Protein AF-A0A9P6XQ54-F1 (afdb_monomer)

Sequence (118 aa):
MQNAIARFPLFLVLFAVVLAPAYEELLFRRVLFGRLWKAGRPWLGIILSSLAFALVHEVPGLSKNSLLGMLQLWLVYGGMGAAFCWLYQRTGTLWAAITAHALNNAVALAAMVFLGST

pLDDT: mean 93.91, std 8.89, range [49.78, 98.75]

Radius of gyration: 15.3 Å; Cα contacts (8 Å, |Δi|>4): 110; chains: 1; bounding box: 36×19×47 Å

InterPro domains:
  IPR003675 CAAX prenyl protease 2/Lysostaphin resistance protein A-like domain [PF02517] (8-107)
  IPR052710 CAAX motif-specific protease [PTHR36435] (1-115)

Foldseek 3Di:
DVVCCVVPVPVCLCCQQAVVLVVLLCCLQCPQQVVCVVVVNNVVSLQVSLQVQLCVVQPPPPDPDDPVRSVVSSVVSSVLSNVLNVQCVVVVDSVRSSNVSSVVRVVVVVCCVPVVDD

Structure (mmCIF, N/CA/C/O backbone):
data_AF-A0A9P6XQ54-F1
#
_entry.id   AF-A0A9P6XQ54-F1
#
loop_
_atom_site.group_PDB
_atom_site.id
_atom_site.type_symbol
_atom_site.label_atom_id
_atom_site.label_alt_id
_atom_site.label_comp_id
_atom_site.label_asym_id
_atom_site.label_entity_id
_atom_site.label_seq_id
_atom_site.pdbx_PDB_ins_code
_atom_site.Cartn_x
_atom_site.Cartn_y
_atom_site.Cartn_z
_atom_site.occupancy
_atom_site.B_iso_or_equiv
_atom_site.auth_seq_id
_atom_site.auth_comp_id
_atom_site.auth_asym_id
_atom_site.auth_atom_id
_atom_site.pdbx_PDB_model_num
ATOM 1 N N . MET A 1 1 ? 8.162 -5.284 -18.443 1.00 61.69 1 MET A N 1
ATOM 2 C CA . MET A 1 1 ? 6.754 -4.830 -18.351 1.00 61.69 1 MET A CA 1
ATOM 3 C C . MET A 1 1 ? 6.145 -4.530 -19.723 1.00 61.69 1 MET A C 1
ATOM 5 O O . MET A 1 1 ? 5.061 -5.030 -19.987 1.00 61.69 1 MET A O 1
ATOM 9 N N . GLN A 1 2 ? 6.850 -3.833 -20.627 1.00 66.88 2 GLN A N 1
ATOM 10 C CA . GLN A 1 2 ? 6.376 -3.517 -21.991 1.00 66.88 2 GLN A CA 1
ATOM 11 C C . GLN A 1 2 ? 5.858 -4.743 -22.780 1.00 66.88 2 GLN A C 1
ATOM 13 O O . GLN A 1 2 ? 4.745 -4.711 -23.296 1.00 66.88 2 GLN A O 1
ATOM 18 N N . ASN A 1 3 ? 6.582 -5.871 -22.759 1.00 72.44 3 ASN A N 1
ATOM 19 C CA . ASN A 1 3 ? 6.143 -7.124 -23.403 1.00 72.44 3 ASN A CA 1
ATOM 20 C C . ASN A 1 3 ? 4.820 -7.686 -22.855 1.00 72.44 3 ASN A C 1
ATOM 22 O O . ASN A 1 3 ? 4.066 -8.322 -23.586 1.00 72.44 3 ASN A O 1
ATOM 26 N N . ALA A 1 4 ? 4.536 -7.474 -21.569 1.00 72.44 4 ALA A N 1
ATOM 27 C CA . ALA A 1 4 ? 3.299 -7.938 -20.954 1.00 72.44 4 ALA A CA 1
ATOM 28 C C . ALA A 1 4 ? 2.134 -6.992 -21.288 1.00 72.44 4 ALA A C 1
ATOM 30 O O . ALA A 1 4 ? 1.044 -7.471 -21.582 1.00 72.44 4 ALA A O 1
ATOM 31 N N . ILE A 1 5 ? 2.376 -5.673 -21.319 1.00 76.19 5 ILE A N 1
ATOM 32 C CA . ILE A 1 5 ? 1.383 -4.664 -21.735 1.00 76.19 5 ILE A CA 1
ATOM 33 C C . ILE A 1 5 ? 0.960 -4.906 -23.183 1.00 76.19 5 ILE A C 1
ATOM 35 O O . ILE A 1 5 ? -0.231 -4.928 -23.468 1.00 76.19 5 ILE A O 1
ATOM 39 N N . ALA A 1 6 ? 1.913 -5.167 -24.079 1.00 79.12 6 ALA A N 1
ATOM 40 C CA . ALA A 1 6 ? 1.617 -5.435 -25.483 1.00 79.12 6 ALA A CA 1
ATOM 41 C C . ALA A 1 6 ? 0.808 -6.728 -25.694 1.00 79.12 6 ALA A C 1
ATOM 43 O O . ALA A 1 6 ? 0.012 -6.816 -26.624 1.00 79.12 6 ALA A O 1
ATOM 44 N N . ARG A 1 7 ? 1.007 -7.740 -24.838 1.00 85.56 7 ARG A N 1
ATOM 45 C CA . ARG A 1 7 ? 0.421 -9.076 -25.023 1.00 85.56 7 ARG A CA 1
ATOM 46 C C . ARG A 1 7 ? -0.890 -9.280 -24.264 1.00 85.56 7 ARG A C 1
ATOM 48 O O . ARG A 1 7 ? -1.758 -9.995 -24.751 1.00 85.56 7 ARG A O 1
ATOM 55 N N . PHE A 1 8 ? -1.041 -8.655 -23.096 1.00 90.19 8 PHE A N 1
ATOM 56 C CA . PHE A 1 8 ? -2.201 -8.806 -22.212 1.00 90.19 8 PHE A CA 1
ATOM 57 C C . PHE A 1 8 ? -2.587 -7.479 -21.521 1.00 90.19 8 PHE A C 1
ATOM 59 O O . PHE A 1 8 ? -2.606 -7.406 -20.288 1.00 90.19 8 PHE A O 1
ATOM 66 N N . PRO A 1 9 ? -2.91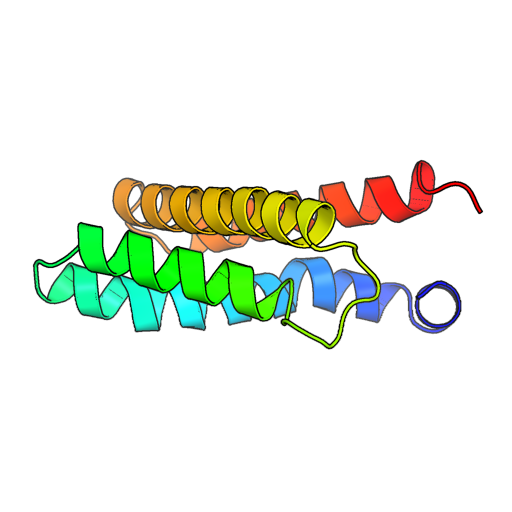6 -6.417 -22.281 1.00 88.25 9 PRO A N 1
ATOM 67 C CA . PRO A 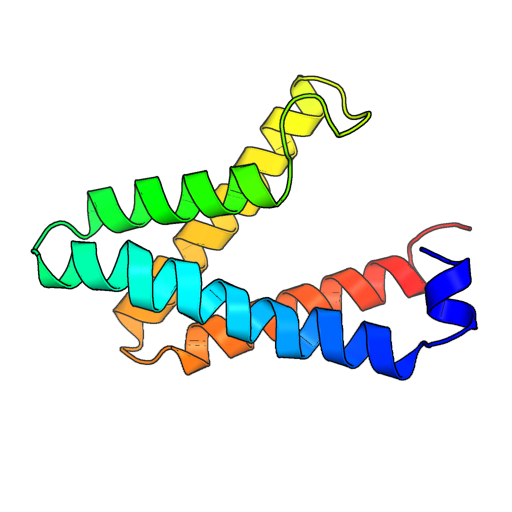1 9 ? -3.139 -5.081 -21.721 1.00 88.25 9 PRO A CA 1
ATOM 68 C C . PRO A 1 9 ? -4.314 -5.048 -20.738 1.00 88.25 9 PRO A C 1
ATOM 70 O O . PRO A 1 9 ? -4.188 -4.522 -19.634 1.00 88.25 9 PRO A O 1
ATOM 73 N N . LEU A 1 10 ? -5.439 -5.674 -21.102 1.00 91.06 10 LEU A N 1
ATOM 74 C CA . LEU A 1 10 ? -6.639 -5.698 -20.263 1.00 91.06 10 LEU A CA 1
ATOM 75 C C . LEU A 1 10 ? -6.393 -6.424 -18.936 1.00 91.06 10 LEU A C 1
ATOM 77 O O . LEU A 1 10 ? -6.793 -5.937 -17.883 1.00 91.06 10 LEU A O 1
ATOM 81 N N . PHE A 1 11 ? -5.707 -7.569 -18.982 1.00 92.62 11 PHE A N 1
ATOM 82 C CA . PHE A 1 11 ? -5.386 -8.332 -17.780 1.00 92.62 11 PHE A CA 1
ATOM 83 C C . PHE A 1 11 ? -4.517 -7.518 -16.819 1.00 92.62 11 PHE A C 1
ATOM 85 O O . PHE A 1 11 ? -4.807 -7.476 -15.628 1.00 92.62 11 PHE A O 1
ATOM 92 N N . LEU A 1 12 ? -3.489 -6.833 -17.327 1.00 91.69 12 LEU A N 1
ATOM 93 C CA . LEU A 1 12 ? -2.614 -6.011 -16.493 1.00 91.69 12 LEU A CA 1
ATOM 94 C C . LEU A 1 12 ? -3.345 -4.839 -15.850 1.00 91.69 12 LEU A C 1
ATOM 96 O O . LEU A 1 12 ? -3.129 -4.582 -14.670 1.00 91.69 12 LEU A O 1
ATOM 100 N N . VAL A 1 13 ? -4.220 -4.159 -16.594 1.00 93.44 13 VAL A N 1
ATOM 101 C CA . VAL A 1 13 ? -5.037 -3.070 -16.043 1.00 93.44 13 VAL A CA 1
ATOM 102 C C . VAL A 1 13 ? -5.947 -3.603 -14.939 1.00 93.44 13 VAL A C 1
ATOM 104 O O . VAL A 1 13 ? -5.925 -3.080 -13.829 1.00 93.44 13 VAL A O 1
ATOM 107 N N . LEU A 1 14 ? -6.700 -4.675 -15.201 1.00 95.69 14 LEU A N 1
ATOM 108 C CA . LEU A 1 14 ? -7.593 -5.270 -14.202 1.00 95.69 14 LEU A CA 1
ATOM 109 C C . LEU A 1 14 ? -6.826 -5.755 -12.969 1.00 95.69 14 LEU A C 1
ATOM 111 O O . LEU A 1 14 ? -7.269 -5.552 -11.840 1.00 95.69 14 LEU A O 1
ATOM 115 N N . PHE A 1 15 ? -5.658 -6.361 -13.165 1.00 95.81 15 PHE A N 1
ATOM 116 C CA . PHE A 1 15 ? -4.837 -6.823 -12.061 1.00 95.81 15 PHE A CA 1
ATOM 117 C C . PHE A 1 15 ? -4.296 -5.654 -11.231 1.00 95.81 15 PHE A C 1
ATOM 119 O O . PHE A 1 15 ? -4.551 -5.598 -10.032 1.00 95.81 15 PHE A O 1
ATOM 126 N N . ALA A 1 16 ? -3.601 -4.702 -11.856 1.00 95.19 16 ALA A N 1
ATOM 127 C CA . ALA A 1 16 ? -2.907 -3.621 -11.157 1.00 95.19 16 ALA A CA 1
ATOM 128 C C . ALA A 1 16 ? -3.858 -2.595 -10.522 1.00 95.19 16 ALA A C 1
ATOM 130 O O . ALA A 1 16 ? -3.536 -2.027 -9.481 1.00 95.19 16 ALA A O 1
ATOM 131 N N . VAL A 1 17 ? -5.016 -2.346 -11.141 1.00 97.38 17 VAL A N 1
ATOM 132 C CA . VAL A 1 17 ? -5.963 -1.309 -10.700 1.00 97.38 17 VAL A CA 1
ATOM 133 C C . VAL A 1 17 ? -7.067 -1.877 -9.813 1.00 97.38 17 VAL A C 1
ATOM 135 O O . VAL A 1 17 ? -7.568 -1.165 -8.951 1.00 97.38 17 VAL A O 1
ATOM 138 N N . VAL A 1 18 ? -7.457 -3.144 -9.988 1.00 97.50 18 VAL A N 1
ATOM 139 C CA . VAL A 1 18 ? -8.605 -3.716 -9.264 1.00 97.50 18 VAL A CA 1
ATOM 140 C C . VAL A 1 18 ? -8.174 -4.827 -8.318 1.00 97.50 18 VAL A C 1
ATOM 142 O O . VAL A 1 18 ? -8.358 -4.705 -7.107 1.00 97.50 18 VAL A O 1
ATOM 145 N N . LEU A 1 19 ? -7.603 -5.914 -8.846 1.00 98.00 19 LEU A N 1
ATOM 146 C CA . LEU A 1 19 ? -7.357 -7.120 -8.048 1.00 98.00 19 LEU A CA 1
ATOM 147 C C . LEU A 1 19 ? -6.271 -6.915 -6.991 1.00 98.00 19 LEU A C 1
ATOM 149 O O . LEU A 1 19 ? -6.486 -7.279 -5.835 1.00 98.00 19 LEU A O 1
ATOM 153 N N . ALA A 1 20 ? -5.134 -6.325 -7.364 1.00 97.38 20 ALA A N 1
ATOM 154 C CA . ALA A 1 20 ? -4.028 -6.085 -6.444 1.00 97.38 20 ALA A CA 1
ATOM 155 C C . ALA A 1 20 ? -4.431 -5.115 -5.317 1.00 97.38 20 ALA A C 1
ATOM 157 O O . ALA A 1 20 ? -4.354 -5.530 -4.160 1.00 97.38 20 ALA A O 1
ATOM 158 N N . PRO A 1 21 ? -5.001 -3.919 -5.585 1.00 98.00 21 PRO A N 1
ATOM 159 C CA . PRO A 1 21 ? -5.473 -3.032 -4.520 1.00 98.00 21 PRO A CA 1
ATOM 160 C C . PRO A 1 21 ? -6.510 -3.683 -3.600 1.00 98.00 21 PRO A C 1
ATOM 162 O O . PRO A 1 21 ? -6.426 -3.550 -2.381 1.00 98.00 21 PRO A O 1
ATOM 165 N N . ALA A 1 22 ? -7.472 -4.436 -4.147 1.00 98.50 22 ALA A N 1
ATOM 166 C CA . ALA A 1 22 ? -8.471 -5.125 -3.332 1.00 98.50 22 ALA A CA 1
ATOM 167 C C . ALA A 1 22 ? -7.839 -6.169 -2.396 1.00 98.50 22 ALA A C 1
ATOM 169 O O . ALA A 1 22 ? -8.180 -6.229 -1.211 1.00 98.50 22 ALA A O 1
ATOM 170 N N . TYR A 1 23 ? -6.913 -6.977 -2.918 1.00 98.50 23 TYR A N 1
ATOM 171 C CA . TYR A 1 23 ? -6.198 -7.987 -2.143 1.00 98.50 23 TYR A CA 1
ATOM 172 C C . TYR A 1 23 ? -5.309 -7.358 -1.064 1.00 98.50 23 TYR A C 1
ATOM 174 O O . TYR A 1 23 ? -5.348 -7.765 0.099 1.00 98.50 23 TYR A O 1
ATOM 182 N N . GLU A 1 24 ? -4.539 -6.339 -1.427 1.00 98.50 24 GLU A N 1
ATOM 183 C CA . GLU A 1 24 ? -3.614 -5.670 -0.520 1.00 98.50 24 GLU A CA 1
ATOM 184 C C . GLU A 1 24 ? -4.355 -4.953 0.608 1.00 98.50 24 GLU A C 1
ATOM 186 O O . GLU A 1 24 ? -4.019 -5.133 1.779 1.00 98.50 24 GLU A O 1
ATOM 191 N N . GLU A 1 25 ? -5.421 -4.211 0.310 1.00 98.50 25 GLU A N 1
ATOM 192 C CA . GLU A 1 25 ? -6.204 -3.553 1.357 1.00 98.50 25 GLU A CA 1
ATOM 193 C C . GLU A 1 25 ? -6.918 -4.575 2.261 1.00 98.50 25 GLU A C 1
ATOM 195 O O . GLU A 1 25 ? -6.994 -4.391 3.481 1.00 98.50 25 GLU A O 1
ATOM 200 N N . LEU A 1 26 ? -7.367 -5.715 1.727 1.00 98.56 26 LEU A N 1
ATOM 201 C CA . LEU A 1 26 ? -7.893 -6.798 2.560 1.00 98.56 26 LEU A CA 1
ATOM 202 C C . LEU A 1 26 ? -6.829 -7.318 3.542 1.00 98.56 26 LEU A C 1
ATOM 204 O O . LEU A 1 26 ? -7.099 -7.432 4.742 1.00 98.56 26 LEU A O 1
ATOM 208 N N . LEU A 1 27 ? -5.618 -7.594 3.061 1.00 98.50 27 LEU A N 1
ATOM 209 C CA . LEU A 1 27 ? -4.528 -8.130 3.875 1.00 98.50 27 LEU A CA 1
ATOM 210 C C . LEU A 1 27 ? -4.010 -7.102 4.891 1.00 98.50 27 LEU A C 1
ATOM 212 O O . LEU A 1 27 ? -3.993 -7.345 6.100 1.00 98.50 27 LEU A O 1
ATOM 216 N N . PHE A 1 28 ? -3.602 -5.927 4.430 1.00 98.56 28 PHE A N 1
ATOM 217 C CA . PHE A 1 28 ? -2.933 -4.959 5.287 1.00 98.56 28 PHE A CA 1
ATOM 218 C C . PHE A 1 28 ? -3.916 -4.160 6.146 1.00 98.56 28 PHE A C 1
ATOM 220 O O . PHE A 1 28 ? -3.607 -3.845 7.298 1.00 98.56 28 PHE A O 1
ATOM 227 N N . ARG A 1 29 ? -5.112 -3.827 5.638 1.00 98.12 29 ARG A N 1
ATOM 228 C CA . ARG A 1 29 ? -6.030 -2.904 6.336 1.00 98.12 29 ARG A CA 1
ATOM 229 C C . ARG A 1 29 ? -7.065 -3.664 7.127 1.00 98.12 29 ARG A C 1
ATOM 231 O O . ARG A 1 29 ? -7.248 -3.369 8.305 1.00 98.12 29 ARG A O 1
ATOM 238 N N . ARG A 1 30 ? -7.688 -4.690 6.549 1.00 97.56 30 ARG A N 1
ATOM 239 C CA . ARG A 1 30 ? -8.691 -5.473 7.284 1.00 97.56 30 ARG A CA 1
ATOM 240 C C . ARG A 1 30 ? -8.075 -6.514 8.213 1.00 97.56 30 ARG A C 1
ATOM 242 O O . ARG A 1 30 ? -8.541 -6.634 9.346 1.00 97.56 30 ARG A O 1
ATOM 249 N N . VAL A 1 31 ? -7.052 -7.251 7.773 1.00 98.12 31 VAL A N 1
ATOM 250 C CA . VAL A 1 31 ? -6.420 -8.284 8.611 1.00 98.12 31 VAL A CA 1
ATOM 251 C C . VAL A 1 31 ? -5.397 -7.672 9.566 1.00 98.12 31 VAL A C 1
ATOM 253 O O . VAL A 1 31 ? -5.604 -7.744 10.774 1.00 98.12 31 VAL A O 1
ATOM 256 N N . LEU A 1 32 ? -4.320 -7.060 9.072 1.00 98.25 32 LEU A N 1
ATOM 257 C CA . LEU A 1 32 ? -3.228 -6.599 9.938 1.00 98.25 32 LEU A CA 1
ATOM 258 C C . LEU A 1 32 ? -3.615 -5.376 10.790 1.00 98.25 32 LEU A C 1
ATOM 260 O O . LEU A 1 32 ? -3.689 -5.477 12.017 1.00 98.25 32 LEU A O 1
ATOM 264 N N . PHE A 1 33 ? -3.911 -4.235 10.160 1.00 98.50 33 PHE A N 1
ATOM 265 C CA . PHE A 1 33 ? -4.318 -3.019 10.875 1.00 98.50 33 PHE A CA 1
ATOM 266 C C . PHE A 1 33 ? -5.633 -3.227 11.634 1.00 98.50 33 PHE A C 1
ATOM 268 O O . PHE A 1 33 ? -5.710 -2.917 12.820 1.00 98.50 33 PHE A O 1
ATOM 275 N N . GLY A 1 34 ? -6.648 -3.809 10.991 1.00 97.56 34 GLY A N 1
ATOM 276 C CA . GLY A 1 34 ? -7.976 -3.997 11.571 1.00 97.56 34 GLY A CA 1
ATOM 277 C C . GLY A 1 34 ? -7.973 -4.834 12.852 1.00 97.56 34 GLY A C 1
ATOM 278 O O . GLY A 1 34 ? -8.704 -4.510 13.787 1.00 97.56 34 GLY A O 1
ATOM 279 N N . ARG A 1 35 ? -7.121 -5.866 12.955 1.00 97.75 35 ARG A N 1
ATOM 280 C CA . ARG A 1 35 ? -6.957 -6.639 14.201 1.00 97.75 35 ARG A CA 1
ATOM 281 C C . ARG A 1 35 ? -6.331 -5.806 15.317 1.00 97.75 35 ARG A C 1
ATOM 283 O O . ARG A 1 35 ? -6.831 -5.829 16.438 1.00 97.75 35 ARG A O 1
ATOM 290 N N . LEU A 1 36 ? -5.275 -5.051 15.020 1.00 98.25 36 LEU A N 1
ATOM 291 C CA . LEU A 1 36 ? -4.593 -4.207 16.008 1.00 98.25 36 LEU A CA 1
ATOM 292 C C . LEU A 1 36 ? -5.460 -3.027 16.451 1.00 98.25 36 LEU A C 1
ATOM 294 O O . LEU A 1 36 ? -5.480 -2.689 17.633 1.00 98.25 36 LEU A O 1
ATOM 298 N N . TRP A 1 37 ? -6.233 -2.448 15.534 1.00 97.69 37 TRP A N 1
ATOM 299 C CA . TRP A 1 37 ? -7.198 -1.405 15.853 1.00 97.69 37 TRP A CA 1
ATOM 300 C C . TRP A 1 37 ? -8.299 -1.928 16.782 1.00 97.69 37 TRP A C 1
ATOM 302 O O . TRP A 1 37 ? -8.541 -1.321 17.823 1.00 97.69 37 TRP A O 1
ATOM 312 N N . LYS A 1 38 ? -8.892 -3.094 16.482 1.00 97.38 38 LYS A N 1
ATOM 313 C CA . LYS A 1 38 ? -9.87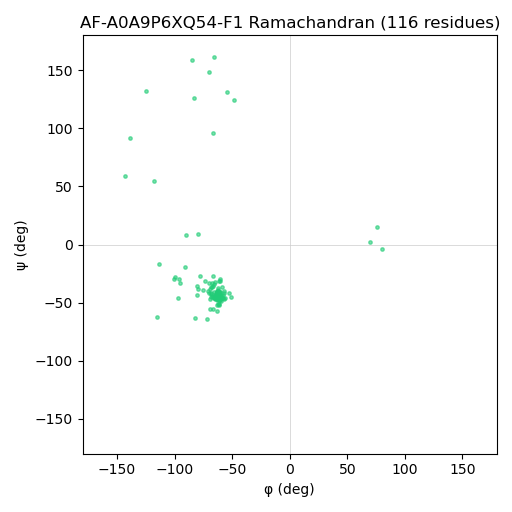5 -3.745 17.369 1.00 97.38 38 LYS A CA 1
ATOM 314 C C . LYS A 1 38 ? -9.305 -4.106 18.742 1.00 97.38 38 LYS A C 1
ATOM 316 O O . LYS A 1 38 ? -10.039 -4.088 19.720 1.00 97.38 38 LYS A O 1
ATOM 321 N N . ALA A 1 39 ? -8.008 -4.392 18.823 1.00 97.94 39 ALA A N 1
ATOM 322 C CA . ALA A 1 39 ? -7.302 -4.639 20.079 1.00 97.94 39 ALA A CA 1
ATOM 323 C C . ALA A 1 39 ? -6.920 -3.352 20.846 1.00 97.94 39 ALA A C 1
ATOM 325 O O . ALA A 1 39 ? -6.141 -3.422 21.792 1.00 97.94 39 ALA A O 1
ATOM 326 N N . GLY A 1 40 ? -7.398 -2.172 20.429 1.00 97.94 40 GLY A N 1
ATOM 327 C CA . GLY A 1 40 ? -7.097 -0.894 21.086 1.00 97.94 40 GLY A CA 1
ATOM 328 C C . GLY A 1 40 ? -5.691 -0.353 20.806 1.00 97.94 40 GLY A C 1
ATOM 329 O O . GLY A 1 40 ? -5.229 0.550 21.497 1.00 97.94 40 GLY A O 1
ATOM 330 N N . ARG A 1 41 ? -4.994 -0.875 19.787 1.00 97.94 41 ARG A N 1
ATOM 331 C CA . ARG A 1 41 ? -3.605 -0.519 19.435 1.00 97.94 41 ARG A CA 1
ATOM 332 C C . ARG A 1 41 ? -3.509 0.095 18.026 1.00 97.94 41 ARG A C 1
ATOM 334 O O . ARG A 1 41 ? -2.734 -0.400 17.203 1.00 97.94 41 ARG A O 1
ATOM 341 N N . PRO A 1 42 ? -4.267 1.165 17.706 1.00 96.69 42 PRO A N 1
ATOM 342 C CA . PRO A 1 42 ? -4.337 1.711 16.349 1.00 96.69 42 PR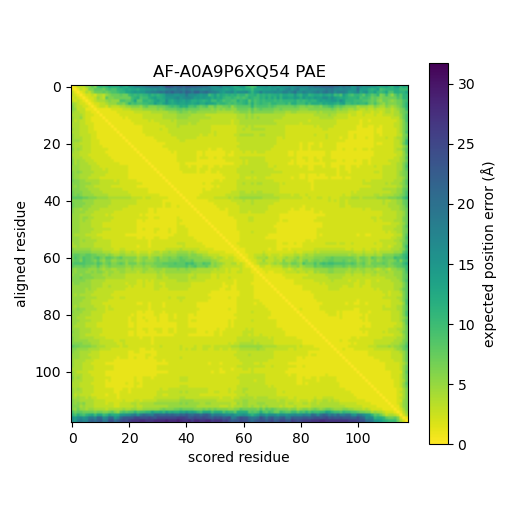O A CA 1
ATOM 343 C C . PRO A 1 42 ? -2.984 2.222 15.841 1.00 96.69 42 PRO A C 1
ATOM 345 O O . PRO A 1 42 ? -2.632 1.946 14.701 1.00 96.69 42 PRO A O 1
ATOM 348 N N . TRP A 1 43 ? -2.192 2.888 16.687 1.00 97.88 43 TRP A N 1
ATOM 349 C CA . TRP A 1 43 ? -0.873 3.405 16.304 1.00 97.88 43 TRP A CA 1
ATOM 350 C C . TRP A 1 43 ? 0.106 2.302 15.909 1.00 97.88 43 TRP A C 1
ATOM 352 O O . TRP A 1 43 ? 0.759 2.398 14.873 1.00 97.88 43 TRP A O 1
ATOM 362 N N . LEU A 1 44 ? 0.148 1.215 16.683 1.00 98.06 44 LEU A N 1
ATOM 363 C CA . LEU A 1 44 ? 0.950 0.049 16.322 1.00 98.06 44 LEU A CA 1
ATOM 364 C C . LEU A 1 44 ? 0.454 -0.573 15.011 1.00 98.06 44 LEU A C 1
ATOM 366 O O . LEU A 1 44 ? 1.260 -0.961 14.173 1.00 98.06 44 LEU A O 1
ATOM 370 N N . GLY A 1 45 ? -0.867 -0.629 14.820 1.00 98.19 45 GLY A N 1
ATOM 371 C CA . GLY A 1 45 ? -1.476 -1.075 13.571 1.00 98.19 45 GLY A CA 1
ATOM 372 C C . GLY A 1 45 ? -1.041 -0.247 12.366 1.00 98.19 45 GLY A C 1
ATOM 373 O O . GLY A 1 45 ? -0.675 -0.828 11.349 1.00 98.19 45 GLY A O 1
ATOM 374 N N . ILE A 1 46 ? -1.051 1.083 12.484 1.00 98.38 46 ILE A N 1
ATOM 375 C CA . ILE A 1 46 ? -0.613 1.998 11.422 1.00 98.38 46 ILE A CA 1
ATOM 376 C C . ILE A 1 46 ? 0.859 1.748 11.101 1.00 98.38 46 ILE A C 1
ATOM 378 O O . ILE A 1 46 ? 1.188 1.528 9.939 1.00 98.38 46 ILE A O 1
ATOM 382 N N . ILE A 1 47 ? 1.732 1.722 12.111 1.00 98.44 47 ILE A N 1
ATOM 383 C CA . ILE A 1 47 ? 3.178 1.548 11.913 1.00 98.44 47 ILE A CA 1
ATOM 384 C C . ILE A 1 47 ? 3.479 0.204 11.242 1.00 98.44 47 ILE A C 1
ATOM 386 O O . ILE A 1 47 ? 4.138 0.171 10.206 1.00 98.44 47 ILE A O 1
ATOM 390 N N . LEU A 1 48 ? 2.964 -0.903 11.788 1.00 98.44 48 LEU A N 1
ATOM 391 C CA . LEU A 1 48 ? 3.258 -2.240 11.268 1.00 98.44 48 LEU A CA 1
ATOM 392 C C . LEU A 1 48 ? 2.646 -2.477 9.885 1.00 98.44 48 LEU A C 1
ATOM 394 O O . LEU A 1 48 ? 3.310 -3.042 9.021 1.00 98.44 48 LEU A O 1
ATOM 398 N N . SER A 1 49 ? 1.407 -2.033 9.657 1.00 98.31 49 SER A N 1
ATOM 399 C CA . SER A 1 49 ? 0.747 -2.159 8.351 1.00 98.31 49 SER A CA 1
ATOM 400 C C . SER A 1 49 ? 1.471 -1.358 7.273 1.00 98.31 49 SER A C 1
ATOM 402 O O . SER A 1 49 ? 1.702 -1.870 6.181 1.00 98.31 49 SER A O 1
ATOM 404 N N . SER A 1 50 ? 1.885 -0.131 7.591 1.00 98.50 50 SER A N 1
ATOM 405 C CA . SER A 1 50 ? 2.581 0.751 6.649 1.00 98.50 50 SER A CA 1
ATOM 406 C C . SER A 1 50 ? 3.992 0.264 6.339 1.00 98.50 50 SER A C 1
ATOM 408 O O . SER A 1 50 ? 4.396 0.261 5.180 1.00 98.50 50 SER A O 1
ATOM 410 N N . LEU A 1 51 ? 4.725 -0.206 7.353 1.00 98.31 51 LEU A N 1
ATOM 411 C CA . LEU A 1 51 ? 6.060 -0.769 7.163 1.00 98.31 51 LEU A CA 1
ATOM 412 C C . LEU A 1 51 ? 6.008 -2.059 6.339 1.00 98.31 51 LEU A C 1
ATOM 414 O O . LEU A 1 51 ? 6.777 -2.212 5.396 1.00 98.31 51 LEU A O 1
ATOM 418 N N . ALA A 1 52 ? 5.080 -2.968 6.651 1.00 98.25 52 ALA A N 1
ATOM 419 C CA . ALA A 1 52 ? 4.906 -4.197 5.882 1.00 98.25 52 ALA A CA 1
ATOM 420 C C . ALA A 1 52 ? 4.521 -3.902 4.424 1.00 98.25 52 ALA A C 1
ATOM 422 O O . ALA A 1 52 ? 5.055 -4.526 3.510 1.00 98.25 52 ALA A O 1
ATOM 423 N N . PHE A 1 53 ? 3.643 -2.920 4.206 1.00 98.31 53 PHE A N 1
ATOM 424 C CA . PHE A 1 53 ? 3.267 -2.467 2.871 1.00 98.31 53 PHE A CA 1
ATOM 425 C C . PHE A 1 53 ? 4.485 -1.948 2.092 1.00 98.31 53 PHE A C 1
ATOM 427 O O . PHE A 1 53 ? 4.728 -2.400 0.977 1.00 98.31 53 PHE A O 1
ATOM 434 N N . ALA A 1 54 ? 5.299 -1.084 2.704 1.00 98.06 54 ALA A N 1
ATOM 435 C CA . ALA A 1 54 ? 6.524 -0.562 2.101 1.00 98.06 54 ALA A CA 1
ATOM 436 C C . ALA A 1 54 ? 7.545 -1.654 1.745 1.00 98.06 54 ALA A C 1
ATOM 438 O O . ALA A 1 54 ? 8.094 -1.646 0.646 1.00 98.06 54 ALA A O 1
ATOM 439 N N . LEU A 1 55 ? 7.769 -2.613 2.648 1.00 96.94 55 LEU A N 1
ATOM 440 C CA . LEU A 1 55 ? 8.738 -3.695 2.450 1.00 96.94 55 LEU A CA 1
ATOM 441 C C . LEU A 1 55 ? 8.336 -4.670 1.339 1.00 96.94 55 LEU A C 1
ATOM 443 O O . LEU A 1 55 ? 9.207 -5.208 0.666 1.00 96.94 55 LEU A O 1
ATOM 447 N N . VAL A 1 56 ? 7.036 -4.908 1.141 1.00 96.56 56 VAL A N 1
ATOM 448 C CA . VAL A 1 56 ? 6.549 -5.761 0.042 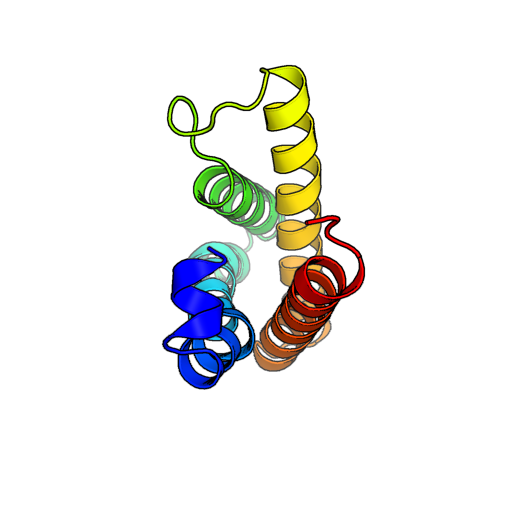1.00 96.56 56 VAL A CA 1
ATOM 449 C C . VAL A 1 56 ? 6.670 -5.055 -1.310 1.00 96.56 56 VAL A C 1
ATOM 451 O O . VAL A 1 56 ? 6.921 -5.715 -2.315 1.00 96.56 56 VAL A O 1
ATOM 454 N N . HIS A 1 57 ? 6.535 -3.727 -1.336 1.00 95.62 57 HIS A N 1
ATOM 455 C CA . HIS A 1 57 ? 6.672 -2.937 -2.561 1.00 95.62 57 HIS A CA 1
ATOM 456 C C . HIS A 1 57 ? 8.129 -2.706 -2.972 1.00 95.62 57 HIS A C 1
ATOM 458 O O . HIS A 1 57 ? 8.410 -2.550 -4.156 1.00 95.62 57 HIS A O 1
ATOM 464 N N . GLU A 1 58 ? 9.053 -2.703 -2.013 1.00 96.19 58 GLU A N 1
ATOM 465 C CA . GLU A 1 58 ? 10.485 -2.581 -2.265 1.00 96.19 58 GLU A CA 1
ATOM 466 C C . GLU A 1 58 ? 11.247 -3.551 -1.357 1.00 96.19 58 GLU A C 1
ATOM 468 O O . GLU A 1 58 ? 11.591 -3.238 -0.214 1.00 96.19 58 GLU A O 1
ATOM 473 N N . VAL A 1 59 ? 11.494 -4.759 -1.867 1.00 94.44 59 VAL A N 1
ATOM 474 C CA . VAL A 1 59 ? 12.117 -5.828 -1.081 1.00 94.44 59 VAL A CA 1
ATOM 475 C C . VAL A 1 59 ? 13.645 -5.664 -1.076 1.00 94.44 59 VAL A C 1
ATOM 477 O O . VAL A 1 59 ? 14.257 -5.620 -2.152 1.00 94.44 59 VAL A O 1
ATOM 480 N N . PRO A 1 60 ? 14.298 -5.615 0.105 1.00 87.94 60 PRO A N 1
ATOM 481 C CA . PRO A 1 60 ? 15.748 -5.505 0.185 1.00 87.94 60 PRO A CA 1
ATOM 482 C C . PRO A 1 60 ? 16.478 -6.603 -0.592 1.00 87.94 60 PRO A C 1
ATOM 484 O O . PRO A 1 60 ? 16.185 -7.786 -0.436 1.00 87.94 60 PRO A O 1
ATOM 487 N N . GLY A 1 61 ? 17.455 -6.206 -1.411 1.00 88.00 61 GLY A N 1
ATOM 488 C CA . GLY A 1 61 ? 18.310 -7.129 -2.166 1.00 88.00 61 GLY A CA 1
ATOM 489 C C . GLY A 1 61 ? 17.700 -7.700 -3.451 1.00 88.00 61 GLY A C 1
ATOM 490 O O . GLY A 1 61 ? 18.398 -8.406 -4.173 1.00 88.00 61 GLY A O 1
ATOM 491 N N . LEU A 1 62 ? 16.436 -7.392 -3.764 1.00 90.69 62 LEU A N 1
ATOM 492 C CA . LEU A 1 62 ? 15.777 -7.807 -5.013 1.00 90.69 62 LEU A CA 1
ATOM 493 C C . LEU A 1 62 ? 15.720 -6.690 -6.060 1.00 90.69 62 LEU A C 1
ATOM 495 O O . LEU A 1 62 ? 15.720 -6.974 -7.259 1.00 90.69 62 LEU A O 1
ATOM 499 N N . SER A 1 63 ? 15.669 -5.428 -5.630 1.00 89.12 63 SER A N 1
ATOM 500 C CA . SER A 1 63 ? 15.696 -4.292 -6.548 1.00 89.12 63 SER A CA 1
ATOM 501 C C . SER A 1 63 ? 17.132 -3.904 -6.923 1.00 89.12 63 SER A C 1
ATOM 503 O O . SER A 1 63 ? 18.094 -4.201 -6.215 1.00 89.12 63 SER A O 1
ATOM 505 N N . LYS A 1 64 ? 17.274 -3.210 -8.058 1.00 92.06 64 LYS A N 1
ATOM 506 C CA . LYS A 1 64 ? 18.539 -2.587 -8.488 1.00 92.06 64 LYS A CA 1
ATOM 507 C C . LYS A 1 64 ? 18.688 -1.150 -7.972 1.00 92.06 64 LYS A C 1
ATOM 509 O O . LYS A 1 64 ? 19.581 -0.435 -8.424 1.00 92.06 64 LYS A O 1
ATOM 514 N N . ASN A 1 65 ? 17.790 -0.701 -7.095 1.00 92.19 65 ASN A N 1
ATOM 515 C CA . ASN A 1 65 ? 17.826 0.656 -6.569 1.00 92.19 65 ASN A CA 1
ATOM 516 C C . ASN A 1 65 ? 19.019 0.822 -5.621 1.00 92.19 65 ASN A C 1
ATOM 518 O O . ASN A 1 65 ? 19.429 -0.109 -4.929 1.00 92.19 65 ASN A O 1
ATOM 522 N N . SER A 1 66 ? 19.581 2.030 -5.574 1.00 94.75 66 SER A N 1
ATOM 523 C CA . SER A 1 66 ? 20.556 2.379 -4.540 1.00 94.75 66 SER A CA 1
ATOM 524 C C . SER A 1 66 ? 19.887 2.389 -3.162 1.00 94.75 66 SER A C 1
ATOM 526 O O . SER A 1 66 ? 18.669 2.543 -3.065 1.00 94.75 66 SER A O 1
ATOM 528 N N . LEU A 1 67 ? 20.675 2.315 -2.084 1.00 93.56 67 LEU A N 1
ATOM 529 C CA . LEU A 1 67 ? 20.142 2.417 -0.719 1.00 93.56 67 LEU A CA 1
ATOM 530 C C . LEU A 1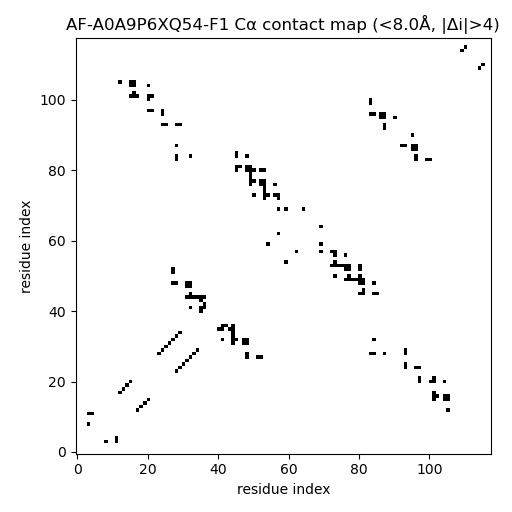 67 ? 19.273 3.671 -0.534 1.00 93.56 67 LEU A C 1
ATOM 532 O O . LEU A 1 67 ? 18.205 3.604 0.064 1.00 93.56 67 LEU A O 1
ATOM 536 N N . LEU A 1 68 ? 19.699 4.808 -1.091 1.00 95.62 68 LEU A N 1
ATOM 537 C CA . LEU A 1 68 ? 18.929 6.047 -1.016 1.00 95.62 68 LEU A CA 1
ATOM 538 C C . LEU A 1 68 ? 17.602 5.947 -1.786 1.00 95.62 68 LEU A C 1
ATOM 540 O O . LEU A 1 68 ? 16.573 6.384 -1.277 1.00 95.62 68 LEU A O 1
ATOM 544 N N . GLY A 1 69 ? 17.610 5.329 -2.972 1.00 95.56 69 GLY A N 1
ATOM 545 C CA . GLY A 1 69 ? 16.394 5.082 -3.752 1.00 95.56 69 GLY A CA 1
ATOM 546 C C . GLY A 1 69 ? 15.419 4.150 -3.030 1.00 95.56 69 GLY A C 1
ATOM 547 O O . GLY A 1 69 ? 14.223 4.424 -2.986 1.00 95.56 69 GLY A O 1
ATOM 548 N N . MET A 1 70 ? 15.929 3.101 -2.383 1.00 96.00 70 MET A N 1
ATOM 549 C CA . MET A 1 70 ? 15.121 2.207 -1.552 1.00 96.00 70 MET A CA 1
ATOM 550 C C . MET A 1 70 ? 14.473 2.949 -0.380 1.00 96.00 70 MET A C 1
ATOM 552 O O . MET A 1 70 ? 13.273 2.820 -0.158 1.00 96.00 70 MET A O 1
ATOM 556 N N . LEU A 1 71 ? 15.246 3.761 0.352 1.00 96.19 71 LEU A N 1
ATOM 557 C CA . LEU A 1 71 ? 14.730 4.553 1.473 1.00 96.19 71 LEU A CA 1
ATOM 558 C C . LEU A 1 71 ? 13.644 5.531 1.017 1.00 96.19 71 LEU A C 1
ATOM 560 O O . LEU A 1 71 ? 12.620 5.666 1.685 1.00 96.19 71 LEU A O 1
ATOM 564 N N . GLN A 1 72 ? 13.832 6.174 -0.137 1.00 97.25 72 GLN A N 1
ATOM 565 C CA . GLN A 1 72 ? 12.818 7.038 -0.731 1.00 97.25 72 GLN A CA 1
ATOM 566 C C . GLN A 1 72 ? 11.533 6.261 -1.048 1.00 97.25 72 GLN A C 1
ATOM 568 O O . GLN A 1 72 ? 10.447 6.710 -0.685 1.00 97.25 72 GLN A O 1
ATOM 573 N N . LEU A 1 73 ? 11.637 5.088 -1.679 1.00 96.94 73 LEU A N 1
ATOM 574 C CA . LEU A 1 73 ? 10.475 4.250 -1.988 1.00 96.94 73 LEU A CA 1
ATOM 575 C C . LEU A 1 73 ? 9.766 3.769 -0.720 1.00 96.94 73 LEU A C 1
ATOM 577 O O . LEU A 1 73 ? 8.541 3.824 -0.651 1.00 96.94 73 LEU A O 1
ATOM 581 N N . TRP A 1 74 ? 10.502 3.372 0.319 1.00 97.94 74 TRP A N 1
ATOM 582 C CA . TRP A 1 74 ? 9.901 3.001 1.601 1.00 97.94 74 TRP A CA 1
ATOM 583 C C . TRP A 1 74 ? 9.163 4.151 2.269 1.00 97.94 74 TRP A C 1
ATOM 585 O O . TRP A 1 74 ? 8.101 3.926 2.845 1.00 97.94 74 TRP A O 1
ATOM 595 N N . LEU A 1 75 ? 9.678 5.377 2.174 1.00 98.19 75 LEU A N 1
ATOM 596 C CA . LEU A 1 75 ? 8.969 6.555 2.669 1.00 98.19 75 LEU A CA 1
ATOM 597 C C . LEU A 1 75 ? 7.675 6.800 1.888 1.00 98.19 75 LEU A C 1
ATOM 599 O O . LEU A 1 75 ? 6.642 7.058 2.502 1.00 98.19 75 LEU A O 1
ATOM 603 N N . VAL A 1 76 ? 7.707 6.670 0.559 1.00 97.94 76 VAL A N 1
ATOM 604 C CA . VAL A 1 76 ? 6.521 6.838 -0.296 1.00 97.94 76 VAL A CA 1
ATOM 605 C C . VAL A 1 76 ? 5.471 5.773 0.019 1.00 97.94 76 VAL A C 1
ATOM 607 O O . VAL A 1 76 ? 4.352 6.107 0.410 1.00 97.94 76 VAL A O 1
ATOM 610 N N . TYR A 1 77 ? 5.826 4.491 -0.075 1.00 98.25 77 TYR A N 1
ATOM 611 C CA . TYR A 1 77 ? 4.887 3.395 0.163 1.00 98.25 77 TYR A CA 1
ATOM 612 C C . TYR A 1 77 ? 4.437 3.321 1.625 1.00 98.25 77 TYR A C 1
ATOM 614 O O . TYR A 1 77 ? 3.269 3.049 1.899 1.00 98.25 77 TYR A O 1
ATOM 622 N N . GLY A 1 78 ? 5.320 3.620 2.579 1.00 98.44 78 GLY A N 1
ATOM 623 C CA . GLY A 1 78 ? 4.968 3.714 3.995 1.00 98.44 78 GLY A CA 1
ATOM 624 C C . GLY A 1 78 ? 3.979 4.849 4.256 1.00 98.44 78 GLY A C 1
ATOM 625 O O . GLY A 1 78 ? 2.970 4.648 4.932 1.00 98.44 78 GLY A O 1
ATOM 626 N N . GLY A 1 79 ? 4.205 6.022 3.658 1.00 98.50 79 GLY A N 1
ATOM 627 C CA . GLY A 1 79 ? 3.273 7.148 3.707 1.00 98.50 79 GLY A CA 1
ATOM 628 C C . GLY A 1 79 ? 1.906 6.803 3.114 1.00 98.50 79 GLY A C 1
ATOM 629 O O . GLY A 1 79 ? 0.880 7.088 3.732 1.00 98.50 79 GLY A O 1
ATOM 630 N N . MET A 1 80 ? 1.878 6.115 1.969 1.00 98.25 80 MET A N 1
ATOM 631 C CA . MET A 1 80 ? 0.640 5.619 1.359 1.00 98.25 80 MET A CA 1
ATOM 632 C C . MET A 1 80 ? -0.088 4.623 2.267 1.00 98.25 80 MET A C 1
ATOM 634 O O . MET A 1 80 ? -1.283 4.774 2.514 1.00 98.25 80 MET A O 1
ATOM 638 N N . GLY A 1 81 ? 0.625 3.640 2.823 1.00 98.38 81 GLY A N 1
ATOM 639 C CA . GLY A 1 81 ? 0.055 2.671 3.759 1.00 98.38 81 GLY A CA 1
ATOM 640 C C . GLY A 1 81 ? -0.572 3.344 4.983 1.00 98.38 81 GLY A C 1
ATOM 641 O O . GLY A 1 81 ? -1.678 2.975 5.394 1.00 98.38 81 GLY A O 1
ATOM 642 N N . ALA A 1 82 ? 0.077 4.383 5.514 1.00 98.69 82 ALA A N 1
ATOM 643 C CA . ALA A 1 82 ? -0.437 5.163 6.633 1.00 98.69 82 ALA A CA 1
ATOM 644 C C . ALA A 1 82 ? -1.681 5.971 6.235 1.00 98.69 82 ALA A C 1
ATOM 646 O O . ALA A 1 82 ? -2.671 5.974 6.971 1.00 98.69 82 ALA A O 1
ATOM 647 N N . ALA A 1 83 ? -1.668 6.592 5.052 1.00 98.62 83 ALA A N 1
ATOM 648 C CA . ALA A 1 83 ? -2.806 7.327 4.506 1.00 98.62 83 ALA A CA 1
ATOM 649 C C . ALA A 1 83 ? -4.029 6.419 4.298 1.00 98.62 83 ALA A C 1
ATOM 651 O O . ALA A 1 83 ? -5.141 6.791 4.672 1.00 98.62 83 ALA A O 1
ATOM 652 N N . PHE A 1 84 ? -3.839 5.201 3.784 1.00 98.56 84 PHE A N 1
ATOM 653 C CA . PHE A 1 84 ? -4.923 4.230 3.614 1.00 98.56 84 PHE A CA 1
ATOM 654 C C . PHE A 1 84 ? -5.449 3.698 4.953 1.00 98.56 84 PHE A C 1
ATOM 656 O O . PHE A 1 84 ? -6.664 3.566 5.116 1.00 98.56 84 PHE A O 1
ATOM 663 N N . CYS A 1 85 ? -4.582 3.469 5.949 1.00 98.44 85 CYS A N 1
ATOM 664 C CA . CYS A 1 85 ? -5.028 3.142 7.309 1.00 98.44 85 CYS A CA 1
ATOM 665 C C . CYS A 1 85 ? -5.878 4.271 7.907 1.00 98.44 85 CYS A C 1
ATOM 667 O O . CYS A 1 85 ? -6.953 4.011 8.449 1.00 98.44 85 CYS A O 1
ATOM 669 N N . TRP A 1 86 ? -5.426 5.522 7.775 1.00 98.38 86 TRP A N 1
ATOM 670 C CA . TRP A 1 86 ? -6.166 6.698 8.231 1.00 98.38 86 TRP A CA 1
ATOM 671 C C . TRP A 1 86 ? -7.515 6.831 7.520 1.00 98.38 86 TRP A C 1
ATOM 673 O O . TRP A 1 86 ? -8.536 7.021 8.181 1.00 98.38 86 TRP A O 1
ATOM 683 N N . LEU A 1 87 ? -7.549 6.665 6.195 1.00 98.38 87 LEU A N 1
ATOM 684 C CA . LEU A 1 87 ? -8.777 6.741 5.407 1.00 98.38 87 LEU A CA 1
ATOM 685 C C . LEU A 1 87 ? -9.772 5.653 5.820 1.00 98.38 87 LEU A C 1
ATOM 687 O O . LEU A 1 87 ? -10.952 5.944 6.027 1.00 98.38 87 LEU A O 1
ATOM 691 N N . TYR A 1 88 ? -9.308 4.415 6.001 1.00 98.38 88 TYR A N 1
ATOM 692 C CA . TYR A 1 88 ? -10.155 3.325 6.479 1.00 98.38 88 TYR A CA 1
ATOM 693 C C . TYR A 1 88 ? -10.698 3.610 7.885 1.00 98.38 88 TYR A C 1
ATOM 695 O O . TYR A 1 88 ? -11.894 3.460 8.129 1.00 98.38 88 TYR A O 1
ATOM 703 N N . GLN A 1 89 ? -9.848 4.085 8.797 1.00 97.25 89 GLN A N 1
ATOM 704 C CA . GLN A 1 89 ? -10.255 4.424 10.159 1.00 97.25 89 GLN A CA 1
ATOM 705 C C . GLN A 1 89 ? -11.288 5.558 10.192 1.00 97.25 89 GLN A C 1
ATOM 707 O O . GLN A 1 89 ? -12.246 5.495 10.959 1.00 97.25 89 GLN A O 1
ATOM 712 N N . ARG A 1 90 ? -11.106 6.588 9.360 1.00 97.81 90 ARG A N 1
ATOM 713 C CA . ARG A 1 90 ? -11.994 7.755 9.281 1.00 97.81 90 ARG A CA 1
ATOM 714 C C . ARG A 1 90 ? -13.346 7.441 8.660 1.00 97.81 90 ARG A C 1
ATOM 716 O O . ARG A 1 90 ? -14.350 7.979 9.109 1.00 97.81 90 ARG A O 1
ATOM 723 N N . THR A 1 91 ? -13.366 6.612 7.623 1.00 97.94 91 THR A N 1
ATOM 724 C CA . THR A 1 91 ? -14.589 6.308 6.862 1.00 97.94 91 THR A CA 1
ATOM 725 C C . THR A 1 91 ? -15.340 5.093 7.398 1.00 97.94 91 THR A C 1
ATOM 727 O O . THR A 1 91 ? -16.510 4.907 7.079 1.00 97.94 91 THR A O 1
ATOM 730 N N . GLY A 1 92 ? -14.678 4.231 8.175 1.00 96.62 92 GLY A N 1
ATOM 731 C CA . GLY A 1 92 ? -15.244 2.976 8.670 1.00 96.62 92 GLY A CA 1
ATOM 732 C C . GLY A 1 92 ? -15.462 1.914 7.585 1.00 96.62 92 GLY A C 1
ATOM 733 O O . GLY A 1 92 ? -15.947 0.825 7.889 1.00 96.62 92 GLY A O 1
ATOM 734 N N . THR A 1 93 ? -15.090 2.183 6.328 1.00 97.56 93 THR A N 1
ATOM 735 C CA . THR A 1 93 ? -15.312 1.281 5.192 1.00 97.56 93 THR A CA 1
ATOM 736 C C . THR A 1 93 ? -14.017 0.963 4.458 1.00 97.56 93 THR A C 1
ATOM 738 O O . THR A 1 93 ? -13.236 1.846 4.106 1.00 97.56 93 THR A O 1
ATOM 741 N N . LEU A 1 94 ? -13.795 -0.326 4.189 1.00 97.94 94 LEU A N 1
ATOM 742 C CA . LEU A 1 94 ? -12.628 -0.772 3.427 1.00 97.94 94 LEU A CA 1
ATOM 743 C C . LEU A 1 94 ? -12.692 -0.285 1.970 1.00 97.94 94 LEU A C 1
ATOM 745 O O . LEU A 1 94 ? -11.658 -0.062 1.350 1.00 97.94 94 LEU A O 1
ATOM 749 N N . TRP A 1 95 ? -13.901 -0.063 1.442 1.00 98.38 95 TRP A N 1
ATOM 750 C CA . TRP A 1 95 ? -14.111 0.403 0.071 1.00 98.38 95 TRP A CA 1
ATOM 751 C C . TRP A 1 95 ? -13.486 1.771 -0.199 1.00 98.38 95 TRP A C 1
ATOM 753 O O . TRP A 1 95 ? -13.020 2.000 -1.312 1.00 98.38 95 TRP A O 1
ATOM 763 N N . ALA A 1 96 ? -13.420 2.655 0.802 1.00 98.19 96 ALA A N 1
ATOM 764 C CA . ALA A 1 96 ? -12.747 3.943 0.647 1.00 98.19 96 ALA A CA 1
ATOM 765 C C . ALA A 1 96 ? -11.242 3.759 0.402 1.00 98.19 96 ALA A C 1
ATOM 767 O O . ALA A 1 96 ? -10.701 4.342 -0.535 1.00 98.19 96 ALA A O 1
ATOM 768 N N . ALA A 1 97 ? -10.585 2.898 1.187 1.00 98.25 97 ALA A N 1
ATOM 769 C CA . ALA A 1 97 ? -9.171 2.574 1.003 1.00 98.25 97 ALA A CA 1
ATOM 770 C C . ALA A 1 97 ? -8.915 1.849 -0.328 1.00 98.25 97 ALA A C 1
ATOM 772 O O . ALA A 1 97 ? -8.023 2.254 -1.068 1.00 98.25 97 ALA A O 1
ATOM 773 N N . ILE A 1 98 ? -9.745 0.859 -0.682 1.00 98.75 98 ILE A N 1
ATOM 774 C CA . ILE A 1 98 ? -9.643 0.141 -1.966 1.00 98.75 98 ILE A CA 1
ATOM 775 C C . ILE A 1 98 ? -9.770 1.111 -3.140 1.00 98.75 98 ILE A C 1
ATOM 777 O O . ILE A 1 98 ? -8.965 1.059 -4.061 1.00 98.75 98 ILE A O 1
ATOM 781 N N . THR A 1 99 ? -10.750 2.015 -3.105 1.00 98.56 99 THR A N 1
ATOM 782 C CA . THR A 1 99 ? -10.982 2.968 -4.198 1.00 98.56 99 THR A CA 1
ATOM 783 C C . THR A 1 99 ? -9.834 3.966 -4.307 1.00 98.56 99 THR A C 1
ATOM 785 O O . THR A 1 99 ? -9.347 4.209 -5.406 1.00 98.56 99 THR A O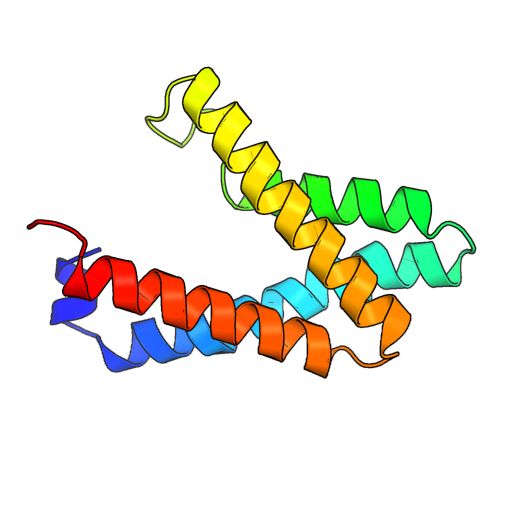 1
ATOM 788 N N . ALA A 1 100 ? -9.355 4.513 -3.186 1.00 98.44 100 ALA A N 1
ATOM 789 C CA . ALA A 1 100 ? -8.217 5.431 -3.190 1.00 98.44 100 ALA A CA 1
ATOM 790 C C . ALA A 1 100 ? -6.944 4.763 -3.732 1.00 98.44 100 ALA A C 1
ATOM 792 O O . ALA A 1 100 ? -6.231 5.351 -4.543 1.00 98.44 100 ALA A O 1
ATOM 793 N N . HIS A 1 101 ? -6.687 3.519 -3.332 1.00 98.56 101 HIS A N 1
ATOM 794 C CA . HIS A 1 101 ? -5.546 2.751 -3.809 1.00 98.56 101 HIS A CA 1
ATOM 795 C C . HIS A 1 101 ? -5.687 2.386 -5.298 1.00 98.56 101 HIS A C 1
ATOM 797 O O . HIS A 1 101 ? -4.766 2.617 -6.078 1.00 98.56 101 HIS A O 1
ATOM 803 N N . ALA A 1 102 ? -6.861 1.924 -5.731 1.00 98.56 102 ALA A N 1
ATOM 804 C CA . ALA A 1 102 ? -7.159 1.665 -7.138 1.00 98.56 102 ALA A CA 1
ATOM 805 C C . ALA A 1 102 ? -6.942 2.910 -8.011 1.00 98.56 102 ALA A C 1
ATOM 807 O O . ALA A 1 102 ? -6.288 2.833 -9.049 1.00 98.56 102 ALA A O 1
ATOM 808 N N . LEU A 1 103 ? -7.428 4.075 -7.569 1.00 98.38 103 LE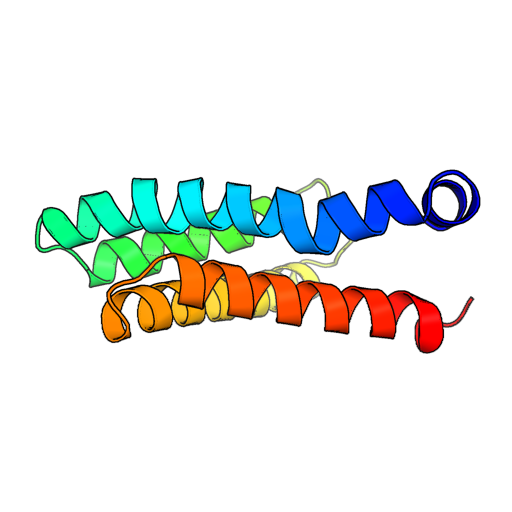U A N 1
ATOM 809 C CA . LEU A 1 103 ? -7.224 5.345 -8.266 1.00 98.38 103 LEU A CA 1
ATOM 810 C C . LEU A 1 103 ? -5.743 5.724 -8.333 1.00 98.38 103 LEU A C 1
ATOM 812 O O . LEU A 1 103 ? -5.266 6.099 -9.402 1.00 98.38 103 LEU A O 1
ATOM 816 N N . ASN A 1 104 ? -5.002 5.578 -7.233 1.00 97.75 104 ASN A N 1
ATOM 817 C CA . ASN A 1 104 ? -3.559 5.803 -7.228 1.00 97.75 104 ASN A CA 1
ATOM 818 C C . ASN A 1 104 ? -2.848 4.911 -8.258 1.00 97.75 104 ASN A C 1
ATOM 820 O O . ASN A 1 104 ? -2.046 5.403 -9.050 1.00 97.75 104 ASN A O 1
ATOM 824 N N . ASN A 1 105 ? -3.180 3.619 -8.299 1.00 97.19 105 ASN A N 1
ATOM 825 C CA . ASN A 1 105 ? -2.578 2.686 -9.250 1.00 97.19 105 ASN A CA 1
ATOM 826 C C . ASN A 1 105 ? -2.982 2.985 -10.693 1.00 97.19 105 ASN A C 1
ATOM 828 O O . ASN A 1 105 ? -2.147 2.870 -11.586 1.00 97.19 105 ASN A O 1
ATOM 832 N N . ALA A 1 106 ? -4.221 3.412 -10.938 1.00 96.25 106 ALA A N 1
ATOM 833 C CA . ALA A 1 106 ? -4.656 3.847 -12.261 1.00 96.25 106 ALA A CA 1
ATOM 834 C C . ALA A 1 106 ? -3.854 5.064 -12.743 1.00 96.25 106 ALA A C 1
ATOM 836 O O . ALA A 1 106 ? -3.382 5.071 -13.879 1.00 96.25 106 ALA A O 1
ATOM 837 N N . VAL A 1 107 ? -3.647 6.062 -11.875 1.00 96.06 107 VAL A N 1
ATOM 838 C CA . VAL A 1 107 ? -2.833 7.248 -12.184 1.00 96.06 107 VAL A CA 1
ATOM 839 C C . VAL A 1 107 ? -1.375 6.862 -12.423 1.00 96.06 107 VAL A C 1
ATOM 841 O O . VAL A 1 107 ? -0.796 7.289 -13.418 1.00 96.06 107 VAL A O 1
ATOM 844 N N . ALA A 1 108 ? -0.790 6.022 -11.568 1.00 93.25 108 ALA A N 1
ATOM 845 C CA . ALA A 1 108 ? 0.587 5.559 -11.721 1.00 93.25 108 ALA A CA 1
ATOM 846 C C . ALA A 1 108 ? 0.784 4.761 -13.021 1.00 93.25 108 ALA A C 1
ATOM 848 O O . ALA A 1 108 ? 1.749 4.991 -13.749 1.00 93.25 108 ALA A O 1
ATOM 849 N N . LEU A 1 109 ? -0.152 3.868 -13.352 1.00 92.25 109 LEU A N 1
ATOM 850 C CA . LEU A 1 109 ? -0.124 3.096 -14.591 1.00 92.25 109 LEU A CA 1
ATOM 851 C C . LEU A 1 109 ? -0.276 4.001 -15.818 1.00 92.25 109 LEU A C 1
ATOM 853 O O . LEU A 1 109 ? 0.470 3.846 -16.781 1.00 92.25 109 LEU A O 1
ATOM 857 N N . ALA A 1 110 ? -1.198 4.966 -15.784 1.00 91.69 110 ALA A N 1
ATOM 858 C CA . ALA A 1 110 ? -1.365 5.934 -16.863 1.00 91.69 110 ALA A CA 1
ATOM 859 C C . ALA A 1 110 ? -0.098 6.782 -17.051 1.00 91.69 110 ALA A C 1
ATOM 861 O O . ALA A 1 110 ? 0.399 6.899 -18.169 1.00 91.69 110 ALA A O 1
ATOM 862 N N . ALA A 1 111 ? 0.477 7.307 -15.967 1.00 91.19 111 ALA A N 1
ATOM 863 C CA . ALA A 1 111 ? 1.736 8.042 -16.012 1.00 91.19 111 ALA A CA 1
ATOM 864 C C . ALA A 1 111 ? 2.862 7.181 -16.601 1.00 91.19 111 ALA A C 1
ATOM 866 O O . ALA A 1 111 ? 3.594 7.639 -17.470 1.00 91.19 111 ALA A O 1
ATOM 867 N N . MET A 1 112 ? 2.960 5.912 -16.209 1.00 86.94 112 MET A N 1
ATOM 868 C CA . MET A 1 112 ? 3.951 4.995 -16.768 1.00 86.94 112 MET A CA 1
ATOM 869 C C . MET A 1 112 ? 3.758 4.760 -18.274 1.00 86.94 112 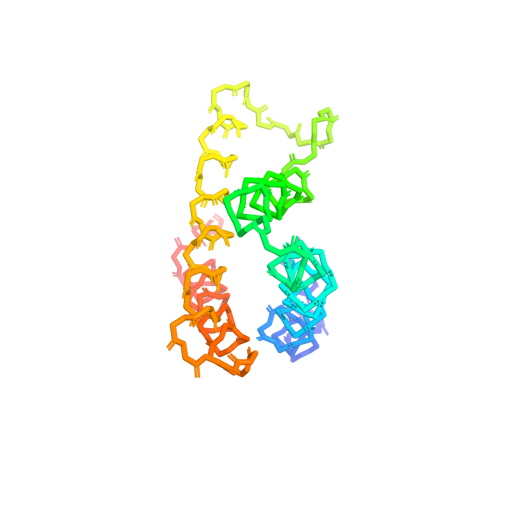MET A C 1
ATOM 871 O O . MET A 1 112 ? 4.745 4.678 -18.996 1.00 86.94 112 MET A O 1
ATOM 875 N N . VAL A 1 113 ? 2.518 4.650 -18.755 1.00 86.00 113 VAL A N 1
ATOM 876 C CA . VAL A 1 113 ? 2.219 4.401 -20.176 1.00 86.00 113 VAL A CA 1
ATOM 877 C C . VAL A 1 113 ? 2.425 5.646 -21.043 1.00 86.00 113 VAL A C 1
ATOM 879 O O . VAL A 1 113 ? 2.917 5.521 -22.161 1.00 86.00 113 VAL A O 1
ATOM 882 N N . PHE A 1 114 ? 2.051 6.833 -20.557 1.00 87.38 114 PHE A N 1
ATOM 883 C CA . PHE A 1 114 ? 2.052 8.065 -21.358 1.00 87.38 114 PHE A CA 1
ATOM 884 C C . PHE A 1 114 ? 3.272 8.967 -21.131 1.00 87.38 114 PHE A C 1
ATOM 886 O O . PHE A 1 114 ? 3.640 9.718 -22.030 1.00 87.38 114 PHE A O 1
ATOM 893 N N . LEU A 1 115 ? 3.877 8.928 -19.940 1.00 86.44 115 LEU A N 1
ATOM 894 C CA . LEU A 1 115 ? 5.004 9.784 -19.539 1.00 86.44 115 LEU A CA 1
ATOM 895 C C . LEU A 1 115 ? 6.298 8.995 -19.318 1.00 86.44 115 LEU A C 1
ATOM 897 O O . LEU A 1 115 ? 7.373 9.589 -19.269 1.00 86.44 115 LEU A O 1
ATOM 901 N N . GLY A 1 116 ? 6.208 7.671 -19.163 1.00 70.56 116 GLY A N 1
ATOM 902 C CA . GLY A 1 116 ? 7.372 6.799 -19.139 1.00 70.56 116 GLY A CA 1
ATOM 903 C C . GLY A 1 116 ? 8.021 6.797 -20.516 1.00 70.56 116 GLY A C 1
ATOM 904 O O . GLY A 1 116 ? 7.573 6.079 -21.405 1.00 70.56 116 GLY A O 1
ATOM 905 N N . SER A 1 117 ? 9.046 7.630 -20.698 1.00 51.41 117 SER A N 1
ATOM 906 C CA . SER A 1 117 ? 9.881 7.660 -21.900 1.00 51.41 117 SER A CA 1
ATOM 907 C C . SER A 1 117 ? 10.321 6.241 -22.268 1.00 51.41 117 SER A C 1
ATOM 909 O O . SER A 1 117 ? 10.883 5.540 -21.423 1.00 51.41 117 SER A O 1
ATOM 911 N N . THR A 1 118 ? 10.015 5.841 -23.505 1.00 49.78 118 THR A N 1
ATOM 912 C CA . THR A 1 118 ? 10.439 4.585 -24.146 1.00 49.78 118 THR A CA 1
ATOM 913 C C . THR A 1 118 ? 11.933 4.352 -24.041 1.00 49.78 118 THR A C 1
ATOM 915 O O . THR A 1 118 ? 12.672 5.327 -24.310 1.00 49.78 118 THR A O 1
#

Mean predicted aligned error: 3.63 Å

Organism: NCBI:txid936053

Secondary structure (DSSP, 8-state):
-HHHHHH-HHHHHHIIIIIHHHHHIIIIIIIIIHHHHHTT-HHHHHHHHHHHHHHHHS-TTTS---HHHHHHHHHHHHHHHHHHHHHHHHHS-HHHHHHHHHHHHHHHHHHHHHTS--

Solvent-accessible surface area (backbone atoms only — not comparable to full-atom values): 6132 Å² total; per-residue (Å²): 110,68,74,51,48,77,74,41,45,69,59,51,50,49,37,57,28,46,51,48,27,48,51,48,41,47,49,37,42,56,49,50,19,38,51,29,39,75,70,74,35,48,68,61,14,36,52,53,30,5,49,52,47,11,42,73,76,55,45,89,90,74,61,91,62,51,72,67,53,47,53,52,48,34,52,52,39,23,50,50,35,36,50,38,44,50,45,24,68,74,67,76,34,66,64,58,29,28,49,54,44,16,51,51,37,45,52,52,51,47,44,48,70,76,66,47,79,129

Nearest PDB structures (foldseek):
  7f02-assembly1_C  TM=3.135E-01  e=6.479E+00  Escherichia coli BL21(DE3)
  6tp4-assembly1_A  TM=3.470E-01  e=6.820E+00  Homo sapiens